Protein AF-A0A2S5JEI2-F1 (afdb_monomer_lite)

Sequence (91 aa):
MGMILRGDKQHDIAAWFGENQARIVEVEKGAFGNVTPAPEHELPPRGAPGPKGRRLRGYVRKAIQALDANDPAAARQALVDGLAAYDRNEA

Organism: NCBI:txid196587

pLDDT: mean 88.58, std 8.64, range [43.0, 97.56]

Foldseek 3Di:
DQCVVVVADLVQVCLVVVHDSVVVVCVVVQVVHDDDHDDPVPDDDGGHDDPLNVLLVVLCVQLVVCVVVVNNVSSVVSNVVSVVVNVVPPD

Structure (mmCIF, N/CA/C/O backbone):
data_AF-A0A2S5JEI2-F1
#
_entry.id   AF-A0A2S5JEI2-F1
#
loop_
_atom_site.group_PDB
_atom_site.id
_atom_site.type_symbol
_atom_site.label_atom_id
_atom_site.label_alt_id
_atom_site.label_comp_id
_atom_site.label_asym_id
_atom_site.label_entity_id
_atom_site.label_seq_id
_atom_site.pdbx_PDB_ins_code
_atom_site.Cartn_x
_atom_site.Cartn_y
_atom_site.Cartn_z
_atom_site.occupancy
_atom_site.B_iso_or_equiv
_atom_site.auth_seq_id
_atom_site.auth_comp_id
_atom_site.auth_asym_id
_atom_site.auth_atom_id
_atom_site.pdbx_PDB_model_num
ATOM 1 N N . MET A 1 1 ? -15.687 0.456 6.493 1.00 84.62 1 MET A N 1
ATOM 2 C CA . MET A 1 1 ? -15.855 0.004 7.896 1.00 84.62 1 MET A CA 1
ATOM 3 C C . MET A 1 1 ? -14.864 -1.066 8.362 1.00 84.62 1 MET A C 1
ATOM 5 O O . MET A 1 1 ? -14.671 -1.168 9.562 1.00 84.62 1 MET A O 1
ATOM 9 N N . GLY A 1 2 ? -14.204 -1.841 7.489 1.00 91.38 2 GLY A N 1
ATOM 10 C CA . GLY A 1 2 ? -13.375 -2.975 7.942 1.00 91.38 2 GLY A CA 1
ATOM 11 C C . GLY A 1 2 ? -12.253 -2.617 8.933 1.00 91.38 2 GLY A C 1
ATOM 12 O O . GLY A 1 2 ? -12.097 -3.305 9.933 1.00 91.38 2 GLY A O 1
ATOM 13 N N . MET A 1 3 ? -11.547 -1.493 8.744 1.00 93.31 3 MET A N 1
ATOM 14 C CA . MET A 1 3 ? -10.526 -1.040 9.709 1.00 93.31 3 MET A CA 1
ATOM 15 C C . MET A 1 3 ? -11.115 -0.629 11.071 1.00 93.31 3 MET A C 1
ATOM 17 O O . MET A 1 3 ? -10.501 -0.888 12.101 1.00 93.31 3 MET A O 1
ATOM 21 N N . ILE A 1 4 ? -12.320 -0.041 11.081 1.00 92.19 4 ILE A N 1
ATOM 22 C CA . ILE A 1 4 ? -13.053 0.311 12.312 1.00 92.19 4 ILE A CA 1
ATOM 23 C C . ILE A 1 4 ? -13.433 -0.972 13.060 1.00 92.19 4 ILE A C 1
ATOM 25 O O . ILE A 1 4 ? -13.129 -1.110 14.239 1.00 92.19 4 ILE A O 1
ATOM 29 N N . LEU A 1 5 ? -14.016 -1.952 12.359 1.00 91.69 5 LEU A N 1
ATOM 30 C CA . LEU A 1 5 ? -14.404 -3.243 12.944 1.00 91.69 5 LEU A CA 1
ATOM 31 C C . LEU A 1 5 ? -13.206 -4.050 13.460 1.00 91.69 5 LEU A C 1
ATOM 33 O O . LEU A 1 5 ? -13.324 -4.766 14.449 1.00 91.69 5 LEU A O 1
ATOM 37 N N . ARG A 1 6 ? -12.038 -3.906 12.823 1.00 93.06 6 ARG A N 1
ATOM 38 C CA . ARG A 1 6 ? -10.775 -4.505 13.274 1.00 93.06 6 ARG A CA 1
ATOM 39 C C . ARG A 1 6 ? -10.203 -3.827 14.538 1.00 93.06 6 ARG A C 1
ATOM 41 O O . ARG A 1 6 ? -9.252 -4.349 15.135 1.00 93.06 6 ARG A O 1
ATOM 48 N N . GLY A 1 7 ? -10.769 -2.692 14.959 1.00 91.88 7 GLY A N 1
ATOM 49 C CA . GLY A 1 7 ? -10.356 -1.927 16.138 1.00 91.88 7 GLY A CA 1
ATOM 50 C C . GLY A 1 7 ? -9.147 -1.021 15.896 1.00 91.88 7 GLY A C 1
ATOM 51 O O . GLY A 1 7 ? -8.391 -0.747 16.827 1.00 91.88 7 GLY A O 1
ATOM 52 N N . ASP A 1 8 ? -8.905 -0.602 14.652 1.00 91.81 8 ASP A N 1
ATOM 53 C CA . ASP A 1 8 ? -7.798 0.304 14.346 1.00 91.81 8 ASP A CA 1
ATOM 54 C C . ASP A 1 8 ? -8.084 1.722 14.865 1.00 91.81 8 ASP A C 1
ATOM 56 O O . ASP A 1 8 ? -9.228 2.180 14.905 1.00 91.81 8 ASP A O 1
ATOM 60 N N . LYS A 1 9 ? -7.030 2.455 15.240 1.00 93.25 9 LYS A N 1
ATOM 61 C CA . LYS A 1 9 ? -7.177 3.817 15.763 1.00 93.25 9 LYS A CA 1
ATOM 62 C C . LYS A 1 9 ? -7.648 4.761 14.657 1.00 93.25 9 LYS A C 1
ATOM 64 O O . LYS A 1 9 ? -7.113 4.743 13.550 1.00 93.25 9 LYS A O 1
ATOM 69 N N . GLN A 1 10 ? -8.578 5.663 14.971 1.00 93.44 10 GLN A N 1
ATOM 70 C CA . GLN A 1 10 ? -9.140 6.612 13.997 1.00 93.44 10 GLN A CA 1
ATOM 71 C C . GLN A 1 10 ? -8.064 7.450 13.284 1.00 93.44 10 GLN A C 1
ATOM 73 O O . GLN A 1 10 ? -8.191 7.701 12.088 1.00 93.44 10 GLN A O 1
ATOM 78 N N . HIS A 1 11 ? -6.979 7.830 13.972 1.00 90.81 11 HIS A N 1
ATOM 79 C CA . HIS A 1 11 ? -5.855 8.545 13.351 1.00 90.81 11 HIS A CA 1
ATOM 80 C C . HIS A 1 11 ? -5.075 7.707 12.335 1.00 90.81 11 HIS A C 1
ATOM 82 O O . HIS A 1 11 ? -4.661 8.238 11.308 1.00 90.81 11 HIS A O 1
ATOM 88 N N . ASP A 1 12 ? -4.912 6.408 12.582 1.00 89.94 12 ASP A N 1
ATOM 89 C CA . ASP A 1 12 ? -4.246 5.495 11.654 1.00 89.94 12 ASP A CA 1
ATOM 90 C C . ASP A 1 12 ? -5.107 5.285 10.405 1.00 89.94 12 ASP A C 1
ATOM 92 O O . ASP A 1 12 ? -4.609 5.357 9.281 1.00 89.94 12 ASP A O 1
ATOM 96 N N . ILE A 1 13 ? -6.419 5.095 10.602 1.00 92.31 13 ILE A N 1
ATOM 97 C CA . ILE A 1 13 ? -7.403 4.988 9.517 1.00 92.31 13 ILE A CA 1
ATOM 98 C C . ILE A 1 13 ? -7.371 6.264 8.670 1.00 92.31 13 ILE A C 1
ATOM 100 O O . ILE A 1 13 ? -7.163 6.196 7.461 1.00 92.31 13 ILE A O 1
ATOM 104 N N . ALA A 1 14 ? -7.510 7.430 9.305 1.00 91.88 14 ALA A N 1
ATOM 105 C CA . ALA A 1 14 ? -7.470 8.731 8.645 1.00 91.88 14 ALA A CA 1
ATOM 106 C C . ALA A 1 14 ? -6.183 8.915 7.823 1.00 91.88 14 ALA A C 1
ATOM 108 O O . ALA A 1 14 ? -6.235 9.321 6.659 1.00 91.88 14 ALA A O 1
ATOM 109 N N . ALA A 1 15 ? -5.032 8.521 8.378 1.00 89.38 15 ALA A N 1
ATOM 110 C CA . ALA A 1 15 ? -3.752 8.604 7.690 1.00 89.38 15 ALA A CA 1
ATOM 111 C C . ALA A 1 15 ? -3.718 7.769 6.399 1.00 89.38 15 ALA A C 1
ATOM 113 O O . ALA A 1 15 ? -3.195 8.252 5.394 1.00 89.38 15 ALA A O 1
ATOM 114 N N . TRP A 1 16 ? -4.291 6.561 6.374 1.00 86.62 16 TRP A N 1
ATOM 115 C CA . TRP A 1 16 ? -4.368 5.735 5.157 1.00 86.62 16 TRP A CA 1
ATOM 116 C C . TRP A 1 16 ? -5.134 6.396 4.013 1.00 86.62 16 TRP A C 1
ATOM 118 O O . TRP A 1 16 ? -4.691 6.296 2.867 1.00 86.62 16 TRP A O 1
ATOM 128 N N . PHE A 1 17 ? -6.218 7.103 4.324 1.00 87.81 17 PHE A N 1
ATOM 129 C CA . PHE A 1 17 ? -7.066 7.755 3.323 1.00 87.81 17 PHE A CA 1
ATOM 130 C C . PHE A 1 17 ? -6.683 9.215 3.041 1.00 87.81 17 PHE A C 1
ATOM 132 O O . PHE A 1 17 ? -7.170 9.783 2.074 1.00 87.81 17 PHE A O 1
ATOM 139 N N . GLY A 1 18 ? -5.771 9.809 3.823 1.00 86.19 18 GLY A N 1
ATOM 140 C CA . GLY A 1 18 ? -5.436 11.234 3.700 1.00 86.19 18 GLY A CA 1
ATOM 141 C C . GLY A 1 18 ? -6.567 12.151 4.173 1.00 86.19 18 GLY A C 1
ATOM 142 O O . GLY A 1 18 ? -6.684 13.275 3.700 1.00 86.19 18 GLY A O 1
ATOM 143 N N . GLU A 1 19 ? -7.397 11.654 5.088 1.00 91.94 19 GLU A N 1
ATOM 144 C CA . GLU A 1 19 ? -8.612 12.309 5.571 1.00 91.94 19 GLU A CA 1
ATOM 145 C C . GLU A 1 19 ? -8.443 12.849 6.996 1.00 91.94 19 GLU A C 1
ATOM 147 O O . GLU A 1 19 ? -7.469 12.555 7.692 1.00 91.94 19 GLU A O 1
ATOM 152 N N . ASN A 1 20 ? -9.417 13.635 7.459 1.00 92.12 20 ASN A N 1
ATOM 153 C CA . ASN A 1 20 ? -9.486 14.085 8.851 1.00 92.12 20 ASN A CA 1
ATOM 154 C C . ASN A 1 20 ? -10.093 12.989 9.755 1.00 92.12 20 ASN A C 1
ATOM 156 O O . ASN A 1 20 ? -11.036 12.305 9.363 1.00 92.12 20 ASN A O 1
ATOM 160 N N . GLN A 1 21 ? -9.619 12.861 11.000 1.00 90.75 21 GLN A N 1
ATOM 161 C CA . GLN A 1 21 ? -10.197 11.957 12.009 1.00 90.75 21 GLN A CA 1
ATOM 162 C C . GLN A 1 21 ? -11.699 12.191 12.223 1.00 90.75 21 GLN A C 1
ATOM 164 O O . GLN A 1 21 ? -12.446 11.229 12.391 1.00 90.75 21 GLN A O 1
ATOM 169 N N . ALA A 1 22 ? -12.160 13.444 12.138 1.00 92.88 22 ALA A N 1
ATOM 170 C CA . ALA A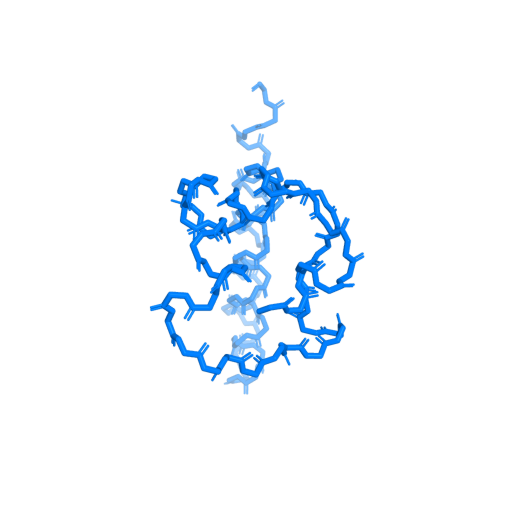 1 22 ? -13.581 13.778 12.215 1.00 92.88 22 ALA A CA 1
ATOM 171 C C . ALA A 1 22 ? -14.405 13.068 11.126 1.00 92.88 22 ALA A C 1
ATOM 173 O O . ALA A 1 22 ? -15.507 12.596 11.398 1.00 92.88 22 ALA A O 1
ATOM 174 N N . ARG A 1 23 ? -13.841 12.898 9.920 1.00 93.50 23 ARG A N 1
ATOM 175 C CA . ARG A 1 23 ? -14.494 12.162 8.831 1.00 93.50 23 ARG A CA 1
ATOM 176 C C . ARG A 1 23 ? -14.671 10.684 9.178 1.00 93.50 23 ARG A C 1
ATOM 178 O O . ARG A 1 23 ? -15.695 10.098 8.849 1.00 93.50 23 ARG A O 1
ATOM 185 N N . ILE A 1 24 ? -13.706 10.085 9.879 1.00 92.81 24 ILE A N 1
ATOM 186 C CA . ILE A 1 24 ? -13.800 8.687 10.323 1.00 92.81 24 ILE A CA 1
ATOM 187 C C . ILE A 1 24 ? -14.929 8.519 11.348 1.00 92.81 24 ILE A C 1
ATOM 189 O O . ILE A 1 24 ? -15.699 7.568 11.242 1.00 92.81 24 ILE A O 1
ATOM 193 N N . VAL A 1 25 ? -15.083 9.472 12.275 1.00 92.44 25 VAL A N 1
ATOM 194 C CA . VAL A 1 25 ? -16.184 9.488 13.257 1.00 92.44 25 VAL A CA 1
ATOM 195 C C . VAL A 1 25 ? -17.551 9.590 12.572 1.00 92.44 25 VAL A C 1
ATOM 197 O O . VAL A 1 25 ? -18.501 8.932 12.986 1.00 92.44 25 VAL A O 1
ATOM 200 N N . GLU A 1 26 ? -17.683 10.400 11.522 1.00 92.31 26 GLU A N 1
ATOM 201 C CA . GLU A 1 26 ? -18.935 10.503 10.758 1.00 92.31 26 GLU A CA 1
ATOM 202 C C . GLU A 1 26 ? -19.295 9.189 10.055 1.00 92.31 26 GLU A C 1
ATOM 204 O O . GLU A 1 26 ? -20.452 8.767 10.086 1.00 92.31 26 GLU A O 1
ATOM 209 N N . VAL A 1 27 ? -18.303 8.516 9.461 1.00 90.06 27 VAL A N 1
ATOM 210 C CA . VAL A 1 27 ? -18.484 7.191 8.846 1.00 90.06 27 VAL A CA 1
ATOM 211 C C . VAL A 1 27 ? -18.892 6.156 9.893 1.00 90.06 27 VAL A C 1
ATOM 213 O O . VAL A 1 27 ? -19.797 5.366 9.643 1.00 90.06 27 VAL A O 1
ATOM 216 N N . GLU A 1 28 ? -18.272 6.178 11.073 1.00 88.94 28 GLU A N 1
ATOM 217 C CA . GLU A 1 28 ? -18.618 5.300 12.198 1.00 88.94 28 GLU A CA 1
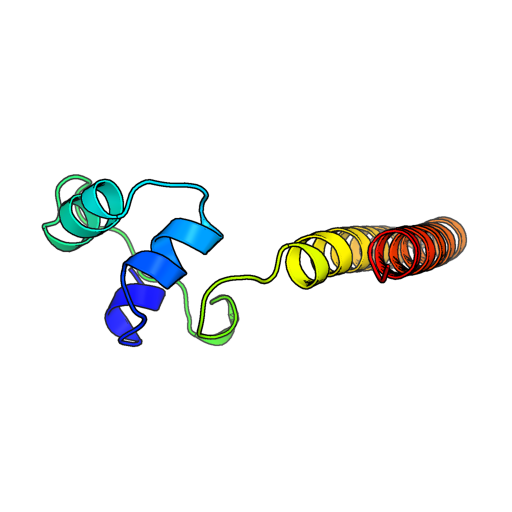ATOM 218 C C . GLU A 1 28 ? -20.058 5.522 12.688 1.00 88.94 28 GLU A C 1
ATOM 220 O O . GLU A 1 28 ? -20.762 4.564 12.996 1.00 88.94 28 GLU A O 1
ATOM 225 N N . LYS A 1 29 ? -20.531 6.774 12.680 1.00 90.94 29 LYS A N 1
ATOM 226 C CA . LYS A 1 29 ? -21.911 7.151 13.027 1.00 90.94 29 LYS A CA 1
ATOM 227 C C . LYS A 1 29 ? -22.934 6.882 11.917 1.00 90.94 29 LYS A C 1
ATOM 229 O O . LYS A 1 29 ? -24.113 7.170 12.106 1.00 90.94 29 LYS A O 1
ATOM 234 N N . GLY A 1 30 ? -22.507 6.361 10.766 1.00 89.44 30 GLY A N 1
ATOM 235 C CA . GLY A 1 30 ? -23.400 6.032 9.655 1.00 89.44 30 GLY A CA 1
ATOM 236 C C . GLY A 1 30 ? -23.848 7.234 8.819 1.00 89.44 30 GLY A C 1
ATOM 237 O O . GLY A 1 30 ? -24.849 7.135 8.113 1.00 89.44 30 GLY A O 1
ATOM 238 N N . ALA A 1 31 ? -23.112 8.353 8.838 1.00 90.44 31 ALA A N 1
ATOM 239 C CA . ALA A 1 31 ? -23.458 9.556 8.066 1.00 90.44 31 ALA A CA 1
ATOM 240 C C . ALA A 1 31 ? -23.537 9.320 6.542 1.00 90.44 31 ALA A C 1
ATOM 242 O O . ALA A 1 31 ? -24.168 10.092 5.826 1.00 90.44 31 ALA A O 1
ATOM 243 N N . PHE A 1 32 ? -22.916 8.244 6.050 1.00 86.12 32 PHE A N 1
ATOM 244 C CA . PHE A 1 32 ? -22.868 7.870 4.633 1.00 86.12 32 PHE A CA 1
ATOM 245 C C . PHE A 1 32 ? -23.717 6.626 4.307 1.00 86.12 32 PHE A C 1
ATOM 247 O O . PHE A 1 32 ? -23.534 6.008 3.260 1.00 86.12 32 PHE A O 1
ATOM 254 N N . GLY A 1 33 ? -24.642 6.247 5.195 1.00 87.56 33 GLY A N 1
ATOM 255 C CA . GLY A 1 33 ? -25.484 5.061 5.038 1.00 87.56 33 GLY A CA 1
ATOM 256 C C . GLY A 1 33 ? -24.749 3.743 5.305 1.00 87.56 33 GLY A C 1
ATOM 257 O O . GLY A 1 33 ? -23.701 3.707 5.952 1.00 87.56 33 GLY A O 1
ATOM 258 N N . ASN A 1 34 ? -25.320 2.638 4.819 1.00 83.44 34 ASN A N 1
ATOM 259 C CA . ASN A 1 34 ? -24.765 1.301 5.022 1.00 83.44 34 ASN A CA 1
ATOM 260 C C . ASN A 1 34 ? -23.582 1.056 4.080 1.00 83.44 34 ASN A C 1
ATOM 262 O O . ASN A 1 34 ? -23.763 0.820 2.887 1.00 83.44 34 ASN A O 1
ATOM 266 N N . VAL A 1 35 ? -22.369 1.077 4.632 1.00 85.69 35 VAL A N 1
ATOM 267 C CA . VAL A 1 35 ? -21.136 0.780 3.895 1.00 85.69 35 VAL A CA 1
ATOM 268 C C . VAL A 1 35 ? -20.668 -0.632 4.231 1.00 85.69 35 VAL A C 1
ATOM 270 O O . VAL A 1 35 ? -20.310 -0.914 5.376 1.00 85.69 35 VAL A O 1
ATOM 273 N N . THR A 1 36 ? -20.603 -1.513 3.231 1.00 89.19 36 THR A N 1
ATOM 274 C CA . THR A 1 36 ? -20.085 -2.873 3.421 1.00 89.19 36 THR A CA 1
ATOM 275 C C . THR A 1 36 ? -18.609 -2.829 3.845 1.00 89.19 36 THR A C 1
ATOM 277 O O . THR A 1 36 ? -17.789 -2.177 3.188 1.00 89.19 36 THR A O 1
ATOM 280 N N . PRO A 1 37 ? -18.222 -3.478 4.955 1.00 90.44 37 PRO A N 1
ATOM 281 C CA . PRO A 1 37 ? -16.823 -3.580 5.350 1.00 90.44 37 PRO A CA 1
ATOM 282 C C . PRO A 1 37 ? -16.015 -4.407 4.339 1.00 90.44 37 PRO A C 1
ATOM 284 O O . PRO A 1 37 ? -16.442 -5.490 3.956 1.00 90.44 37 PRO A O 1
ATOM 287 N N . ALA A 1 38 ? -14.829 -3.925 3.954 1.00 90.06 38 ALA A N 1
ATOM 288 C CA . ALA A 1 38 ? -13.872 -4.730 3.197 1.00 90.06 38 ALA A CA 1
ATOM 289 C C . ALA A 1 38 ? -13.384 -5.934 4.035 1.00 90.06 38 ALA A C 1
ATOM 291 O O . ALA A 1 38 ? -13.232 -5.783 5.25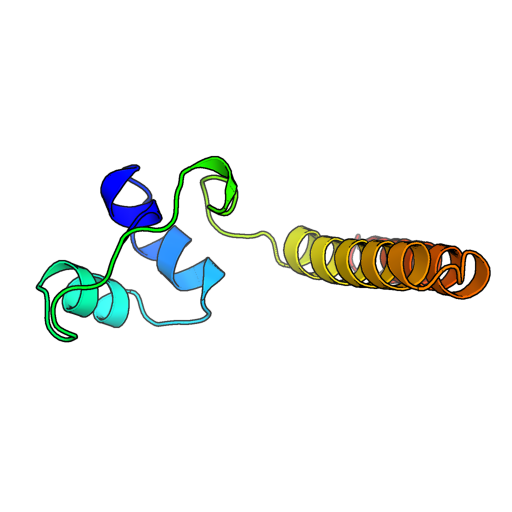7 1.00 90.06 38 ALA A O 1
ATOM 292 N N . PRO A 1 39 ? -13.133 -7.099 3.409 1.00 89.31 39 PRO A N 1
ATOM 293 C CA . PRO A 1 39 ? -12.627 -8.285 4.094 1.00 89.31 39 PRO A CA 1
ATOM 294 C C . PRO A 1 39 ? -11.197 -8.074 4.608 1.00 89.31 39 PRO A C 1
ATOM 296 O O . PRO A 1 39 ? -10.450 -7.243 4.093 1.00 89.31 39 PRO A O 1
ATOM 299 N N . GLU A 1 40 ? -10.791 -8.849 5.620 1.00 83.50 40 GLU A N 1
ATOM 300 C CA . GLU A 1 40 ? -9.529 -8.629 6.346 1.00 83.50 40 GLU A CA 1
ATOM 301 C C . GLU A 1 40 ? -8.285 -8.640 5.444 1.00 83.50 40 GLU A C 1
ATOM 303 O O . GLU A 1 40 ? -7.383 -7.826 5.641 1.00 83.50 40 GLU A O 1
ATOM 308 N N . HIS A 1 41 ? -8.264 -9.492 4.416 1.00 83.25 41 HIS A N 1
ATOM 309 C CA . HIS A 1 41 ? -7.147 -9.608 3.473 1.00 83.25 41 HIS A CA 1
ATOM 310 C C . HIS A 1 41 ? -7.009 -8.410 2.516 1.00 83.25 41 HIS A C 1
ATOM 312 O O . HIS A 1 41 ? -5.964 -8.245 1.890 1.00 83.25 41 HIS A O 1
ATOM 318 N N . GLU A 1 42 ? -8.032 -7.560 2.407 1.00 84.69 42 GLU A N 1
ATOM 319 C CA . GLU A 1 42 ? -7.987 -6.320 1.623 1.00 84.69 42 GLU A CA 1
ATOM 320 C C . GLU A 1 42 ? -7.640 -5.097 2.481 1.00 84.69 42 GLU A C 1
ATOM 322 O O . GLU A 1 42 ? -7.322 -4.024 1.953 1.00 84.69 42 GLU A O 1
ATOM 327 N N . LEU A 1 43 ? -7.680 -5.233 3.811 1.00 85.88 43 LEU A N 1
ATOM 328 C CA . LEU A 1 43 ? -7.356 -4.135 4.710 1.00 85.88 43 LEU A CA 1
ATOM 329 C C . LEU A 1 43 ? -5.856 -3.824 4.659 1.00 85.88 43 LEU A C 1
ATOM 331 O O . LEU A 1 43 ? -5.022 -4.730 4.587 1.00 85.88 43 LEU A O 1
ATOM 335 N N . PRO A 1 44 ? -5.467 -2.542 4.755 1.00 86.50 44 PRO A N 1
ATOM 336 C CA . PRO A 1 44 ? -4.064 -2.210 4.940 1.00 86.50 44 PRO A CA 1
ATOM 337 C C . PRO A 1 44 ? -3.536 -2.789 6.269 1.00 86.50 44 PRO A C 1
ATOM 339 O O . PRO A 1 44 ? -4.329 -3.148 7.147 1.00 86.50 44 PRO A O 1
ATOM 342 N N . PRO A 1 45 ? -2.208 -2.861 6.462 1.00 86.44 45 PRO A N 1
ATOM 343 C CA . PRO A 1 45 ? -1.624 -3.198 7.758 1.00 86.44 45 PRO A CA 1
ATOM 344 C C . PRO A 1 45 ? -2.131 -2.281 8.881 1.00 86.44 45 PRO A C 1
ATOM 346 O O . PRO A 1 45 ? -2.522 -1.139 8.630 1.00 86.44 45 PRO A O 1
ATOM 349 N N . ARG A 1 46 ? -2.118 -2.781 10.123 1.00 86.06 46 ARG A N 1
ATOM 350 C CA . ARG A 1 46 ? -2.445 -1.970 11.306 1.00 86.06 46 ARG A CA 1
ATOM 351 C C . ARG A 1 46 ? -1.420 -0.842 11.489 1.00 86.06 46 ARG A C 1
ATOM 353 O O . ARG A 1 46 ? -0.238 -1.030 11.204 1.00 86.06 46 ARG A O 1
ATOM 360 N N . GLY A 1 47 ? -1.879 0.289 12.024 1.00 86.06 47 GLY A N 1
ATOM 361 C CA . GLY A 1 47 ? -1.066 1.490 12.230 1.00 86.06 47 GLY A CA 1
ATOM 362 C C . GLY A 1 47 ? -1.057 2.433 11.024 1.00 86.06 47 GLY A C 1
ATOM 363 O O . GLY A 1 47 ? -1.436 2.057 9.911 1.00 86.06 47 GLY A O 1
ATOM 364 N N . ALA A 1 48 ? -0.642 3.681 11.247 1.00 82.69 48 ALA A N 1
ATOM 365 C CA . ALA A 1 48 ? -0.523 4.673 10.190 1.00 82.69 48 ALA A CA 1
ATOM 366 C C . ALA A 1 48 ? 0.512 4.241 9.132 1.00 82.69 48 ALA A C 1
ATOM 368 O O . ALA A 1 48 ? 1.586 3.731 9.465 1.00 82.69 48 ALA A O 1
ATOM 369 N N . PRO A 1 49 ? 0.247 4.488 7.840 1.00 81.94 49 PRO A N 1
ATOM 370 C CA . PRO A 1 49 ? 1.223 4.227 6.797 1.00 81.94 49 PRO A CA 1
ATOM 371 C C . PRO A 1 49 ? 2.416 5.171 6.941 1.00 81.94 49 PRO A C 1
ATOM 373 O O . PRO A 1 49 ? 2.278 6.389 6.807 1.00 81.94 49 PRO A O 1
ATOM 376 N N . GLY A 1 50 ? 3.614 4.612 7.090 1.00 80.19 50 GLY A N 1
ATOM 377 C CA . GLY A 1 50 ? 4.835 5.393 6.928 1.00 80.19 50 GLY A CA 1
ATOM 378 C C . GLY A 1 50 ? 4.919 5.979 5.504 1.00 80.19 50 GLY A C 1
ATOM 379 O O . GLY A 1 50 ? 4.653 5.258 4.533 1.00 80.19 50 GLY A O 1
ATOM 380 N N . PRO A 1 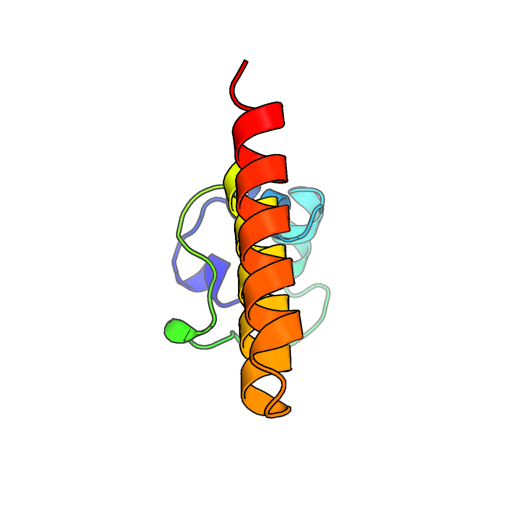51 ? 5.320 7.254 5.322 1.00 75.12 51 PRO A N 1
ATOM 381 C CA . PRO A 1 51 ? 5.410 7.887 4.000 1.00 75.12 51 PRO A CA 1
ATOM 382 C C . PRO A 1 51 ? 6.374 7.165 3.046 1.00 75.12 51 PRO A C 1
ATOM 384 O O . PRO A 1 51 ? 6.215 7.255 1.828 1.00 75.12 51 PRO A O 1
ATOM 387 N N . LYS A 1 52 ? 7.352 6.422 3.581 1.00 74.62 52 LYS A N 1
ATOM 388 C CA . LYS A 1 52 ? 8.259 5.556 2.809 1.00 74.62 52 LYS A CA 1
ATOM 389 C C . LYS A 1 52 ? 7.554 4.277 2.338 1.00 74.62 52 LYS A C 1
ATOM 391 O O . LYS A 1 52 ? 7.532 3.989 1.145 1.00 74.62 52 LYS A O 1
ATOM 396 N N . GLY A 1 53 ? 6.883 3.572 3.253 1.00 77.56 53 GLY A N 1
ATOM 397 C CA . GLY A 1 53 ? 6.133 2.348 2.947 1.00 77.56 53 GLY A CA 1
ATOM 398 C C . GLY A 1 53 ? 4.989 2.574 1.955 1.00 77.56 53 GLY A C 1
ATOM 399 O O . GLY A 1 53 ? 4.779 1.756 1.062 1.00 77.56 53 GLY A O 1
ATOM 400 N N . ARG A 1 54 ? 4.297 3.721 2.033 1.00 79.50 54 ARG A N 1
ATOM 401 C CA . ARG A 1 54 ? 3.246 4.079 1.065 1.00 79.50 54 ARG A CA 1
ATOM 402 C C . ARG A 1 54 ? 3.807 4.255 -0.349 1.00 79.50 54 ARG A C 1
ATOM 404 O O . ARG A 1 54 ? 3.217 3.749 -1.301 1.00 79.50 54 ARG A O 1
ATOM 411 N N . ARG A 1 55 ? 4.950 4.940 -0.479 1.00 84.44 55 ARG A N 1
ATOM 412 C CA . ARG A 1 55 ? 5.639 5.135 -1.764 1.00 84.44 55 ARG A CA 1
ATOM 4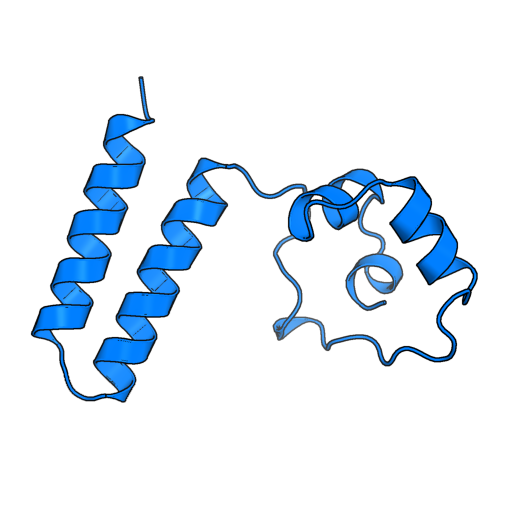13 C C . ARG A 1 55 ? 6.089 3.800 -2.348 1.00 84.44 55 ARG A C 1
ATOM 415 O O . ARG A 1 55 ? 5.719 3.493 -3.477 1.00 84.44 55 ARG A O 1
ATOM 422 N N . LEU A 1 56 ? 6.786 2.981 -1.557 1.00 86.44 56 LEU A N 1
ATOM 423 C CA . LEU A 1 56 ? 7.250 1.659 -1.982 1.00 86.44 56 LEU A CA 1
ATOM 424 C C . LEU A 1 56 ? 6.088 0.763 -2.440 1.00 86.44 56 LEU A C 1
ATOM 426 O O . LEU A 1 56 ? 6.151 0.178 -3.518 1.00 86.44 56 LEU A O 1
ATOM 430 N N . ARG A 1 57 ? 4.982 0.727 -1.682 1.00 85.25 57 ARG A N 1
ATOM 431 C CA . ARG A 1 57 ? 3.775 -0.033 -2.054 1.00 85.25 57 ARG A CA 1
ATOM 432 C C . ARG A 1 57 ? 3.216 0.391 -3.417 1.00 85.25 57 ARG A C 1
ATOM 434 O O . ARG A 1 57 ? 2.738 -0.458 -4.165 1.00 85.25 57 ARG A O 1
ATOM 441 N N . GLY A 1 58 ? 3.291 1.680 -3.758 1.00 89.38 58 GLY A N 1
ATOM 442 C CA . GLY A 1 58 ? 2.888 2.191 -5.070 1.00 89.38 58 GLY A CA 1
ATOM 443 C C . GLY A 1 58 ? 3.731 1.626 -6.218 1.00 89.38 58 GLY A C 1
ATOM 444 O O . GLY A 1 58 ? 3.174 1.187 -7.223 1.00 89.38 58 GLY A O 1
ATOM 445 N N . TYR A 1 59 ? 5.055 1.578 -6.053 1.00 93.94 59 TYR A N 1
ATOM 446 C CA . TYR A 1 59 ? 5.965 0.991 -7.045 1.00 93.94 59 TYR A CA 1
ATOM 447 C C . TYR A 1 59 ? 5.773 -0.520 -7.191 1.00 93.94 59 TYR A C 1
ATOM 449 O O . TYR A 1 59 ? 5.696 -1.018 -8.311 1.00 93.94 59 TYR A O 1
ATOM 457 N N . VAL A 1 60 ? 5.588 -1.239 -6.080 1.00 94.44 60 VAL A N 1
ATOM 458 C CA . VAL A 1 60 ? 5.289 -2.681 -6.105 1.00 94.44 60 VAL A CA 1
ATOM 459 C C . VAL A 1 60 ? 3.980 -2.959 -6.848 1.00 94.44 60 VAL A C 1
ATOM 461 O O . VAL A 1 60 ? 3.927 -3.863 -7.676 1.00 94.44 60 VAL A O 1
ATOM 464 N N . ARG A 1 61 ? 2.930 -2.155 -6.628 1.00 94.94 61 ARG A N 1
ATOM 465 C CA . ARG A 1 61 ? 1.657 -2.309 -7.352 1.00 94.94 61 ARG A CA 1
ATOM 466 C C . ARG A 1 61 ? 1.823 -2.107 -8.861 1.00 94.94 61 ARG A C 1
ATOM 468 O O . ARG A 1 61 ? 1.258 -2.881 -9.626 1.00 94.94 61 ARG A O 1
ATOM 475 N N . LYS A 1 62 ? 2.604 -1.106 -9.285 1.00 95.38 62 LYS A N 1
ATOM 476 C CA . LYS A 1 62 ? 2.930 -0.897 -10.708 1.00 95.38 62 LYS A CA 1
ATOM 477 C C . LYS A 1 62 ? 3.694 -2.084 -11.294 1.00 95.38 62 LYS A C 1
ATOM 479 O O . LYS A 1 62 ? 3.400 -2.494 -12.409 1.00 95.38 62 LYS A O 1
ATOM 484 N N . ALA A 1 63 ? 4.636 -2.648 -10.538 1.00 96.88 63 ALA A N 1
ATOM 485 C CA . ALA A 1 63 ? 5.391 -3.814 -10.978 1.00 96.88 63 ALA A CA 1
ATOM 486 C C . ALA A 1 63 ? 4.491 -5.041 -11.181 1.00 96.88 63 ALA A C 1
ATOM 488 O O . ALA A 1 63 ? 4.602 -5.702 -12.206 1.00 96.88 63 ALA A O 1
ATOM 489 N N . ILE A 1 64 ? 3.558 -5.299 -10.257 1.00 96.44 64 ILE A N 1
ATOM 490 C CA . ILE A 1 64 ? 2.573 -6.385 -10.391 1.00 96.44 64 ILE A CA 1
ATOM 491 C C . ILE A 1 64 ? 1.713 -6.183 -11.644 1.00 96.44 64 ILE A C 1
ATOM 493 O O . ILE A 1 64 ? 1.602 -7.095 -12.450 1.00 96.44 64 ILE A O 1
ATOM 497 N N . GLN A 1 65 ? 1.192 -4.973 -11.869 1.00 96.12 65 GLN A N 1
ATOM 498 C CA . GLN A 1 65 ? 0.394 -4.674 -13.066 1.00 96.12 65 GLN A CA 1
ATOM 499 C C . GLN A 1 65 ? 1.170 -4.891 -14.372 1.00 96.12 65 GLN A C 1
ATOM 501 O O . GLN A 1 65 ? 0.601 -5.358 -15.354 1.00 96.12 65 GLN A O 1
ATOM 506 N N . ALA A 1 66 ? 2.464 -4.563 -14.392 1.00 97.06 66 ALA A N 1
ATOM 507 C CA . ALA A 1 66 ? 3.318 -4.816 -15.547 1.00 97.06 66 ALA A CA 1
ATOM 508 C C . ALA A 1 66 ? 3.573 -6.320 -15.760 1.00 97.06 66 ALA A C 1
ATOM 510 O O . ALA A 1 66 ? 3.558 -6.780 -16.899 1.00 97.06 66 ALA A O 1
ATOM 511 N N . LEU A 1 67 ? 3.732 -7.102 -14.685 1.00 96.88 67 LEU A N 1
ATOM 512 C CA . LEU A 1 67 ? 3.819 -8.565 -14.774 1.00 96.88 67 LEU A CA 1
ATOM 513 C C . LEU A 1 67 ? 2.517 -9.184 -15.296 1.00 96.88 67 LEU A C 1
ATOM 515 O O . LEU A 1 67 ? 2.576 -10.035 -16.179 1.00 96.88 67 LEU A O 1
ATOM 519 N N . ASP A 1 68 ? 1.359 -8.720 -14.821 1.00 97.56 68 ASP A N 1
ATOM 520 C CA . ASP A 1 68 ? 0.044 -9.168 -15.305 1.00 97.56 68 ASP A CA 1
ATOM 521 C C . ASP A 1 68 ? -0.159 -8.836 -16.796 1.00 97.56 68 ASP A C 1
ATOM 523 O O . ASP A 1 68 ? -0.831 -9.569 -17.521 1.00 97.56 68 ASP A O 1
ATOM 527 N N . ALA A 1 69 ? 0.465 -7.755 -17.276 1.00 97.06 69 ALA A N 1
ATOM 528 C CA . ALA A 1 69 ? 0.503 -7.364 -18.685 1.00 97.06 69 ALA A CA 1
ATOM 529 C C . ALA A 1 69 ? 1.607 -8.070 -19.502 1.00 97.06 69 ALA A C 1
ATOM 531 O O . ALA A 1 69 ? 1.788 -7.759 -20.679 1.00 97.06 69 ALA A O 1
ATOM 532 N N . ASN A 1 70 ? 2.337 -9.017 -18.901 1.00 97.00 70 ASN A N 1
ATOM 533 C CA . ASN A 1 70 ? 3.462 -9.739 -19.497 1.00 97.00 70 ASN A CA 1
ATOM 534 C C . ASN A 1 70 ? 4.615 -8.826 -19.976 1.00 97.00 70 ASN A C 1
ATOM 536 O O . ASN A 1 70 ? 5.309 -9.141 -20.943 1.00 97.00 70 ASN A O 1
ATOM 540 N N . ASP A 1 71 ? 4.835 -7.706 -19.278 1.00 97.44 71 ASP A N 1
ATOM 541 C CA . ASP A 1 71 ? 5.948 -6.771 -19.481 1.00 97.44 71 ASP A CA 1
ATOM 542 C C . ASP A 1 71 ? 6.932 -6.818 -18.289 1.00 97.44 71 ASP A C 1
ATOM 544 O O . ASP A 1 71 ? 6.910 -5.970 -17.383 1.00 97.44 71 ASP A O 1
ATOM 548 N N . PRO A 1 72 ? 7.833 -7.819 -18.249 1.00 95.81 72 PRO A N 1
ATOM 549 C CA . PRO A 1 72 ? 8.797 -7.960 -17.160 1.00 95.81 72 PRO A CA 1
ATOM 550 C C . PRO A 1 72 ? 9.839 -6.830 -17.132 1.00 95.81 72 PRO A C 1
ATOM 552 O O . PRO A 1 72 ? 10.427 -6.568 -16.079 1.00 95.81 72 PRO A O 1
ATOM 555 N N . ALA A 1 73 ? 10.074 -6.144 -18.257 1.00 97.25 73 ALA A N 1
ATOM 556 C CA . ALA A 1 73 ? 11.009 -5.026 -18.321 1.00 97.25 73 ALA A CA 1
ATOM 557 C C . ALA A 1 73 ? 10.446 -3.808 -17.574 1.00 97.25 73 ALA A C 1
ATOM 559 O O . ALA A 1 73 ? 11.129 -3.254 -16.706 1.00 97.25 73 ALA A O 1
ATOM 560 N N . ALA A 1 74 ? 9.184 -3.450 -17.830 1.00 95.62 74 ALA A N 1
ATOM 561 C CA . ALA A 1 74 ? 8.499 -2.392 -17.093 1.00 95.62 74 ALA A CA 1
ATOM 562 C C . ALA A 1 74 ? 8.338 -2.740 -15.607 1.00 95.62 74 ALA A C 1
ATOM 564 O O . ALA A 1 74 ? 8.530 -1.875 -14.747 1.00 95.62 74 ALA A O 1
ATOM 565 N N . ALA A 1 75 ? 8.065 -4.009 -15.281 1.00 96.88 75 ALA A N 1
ATOM 566 C CA . ALA A 1 75 ? 7.987 -4.458 -13.894 1.00 96.88 75 ALA A CA 1
ATOM 567 C C . ALA A 1 75 ? 9.312 -4.252 -13.149 1.00 96.88 75 ALA A C 1
ATOM 569 O O . ALA A 1 75 ? 9.340 -3.681 -12.054 1.00 96.88 75 ALA A O 1
ATOM 570 N N . ARG A 1 76 ? 10.427 -4.666 -13.764 1.00 97.00 76 ARG A N 1
ATOM 571 C CA . ARG A 1 76 ? 11.767 -4.469 -13.204 1.00 97.00 76 ARG A CA 1
ATOM 572 C C . ARG A 1 76 ? 12.085 -2.987 -13.033 1.00 97.00 76 ARG A C 1
ATOM 574 O O . ARG A 1 76 ? 12.604 -2.608 -11.985 1.00 97.00 76 ARG A O 1
ATOM 581 N N . GLN A 1 77 ? 11.767 -2.157 -14.026 1.00 96.94 77 GLN A N 1
ATOM 582 C CA . GLN A 1 77 ? 12.019 -0.719 -13.945 1.00 96.94 77 GLN A CA 1
ATOM 583 C C . GLN A 1 77 ? 11.246 -0.080 -12.785 1.00 96.94 77 GLN A C 1
ATOM 585 O O . GLN A 1 77 ? 11.834 0.648 -11.990 1.00 96.94 77 GLN A O 1
ATOM 590 N N . ALA A 1 78 ? 9.967 -0.429 -12.614 1.00 96.00 78 ALA A N 1
ATOM 591 C CA . ALA A 1 78 ? 9.153 0.073 -11.509 1.00 96.00 78 ALA A CA 1
ATOM 592 C C . ALA A 1 78 ? 9.742 -0.280 -10.131 1.00 96.00 78 ALA A C 1
ATOM 594 O O . ALA A 1 78 ? 9.692 0.542 -9.215 1.00 96.00 78 ALA A O 1
ATOM 595 N N . LEU A 1 79 ? 10.327 -1.473 -9.974 1.00 95.12 79 LEU A N 1
ATOM 596 C CA . LEU A 1 79 ? 11.002 -1.866 -8.734 1.00 95.12 79 LEU A CA 1
ATOM 597 C C . LEU A 1 79 ? 12.297 -1.077 -8.501 1.00 95.12 79 LEU A C 1
ATOM 599 O O . LEU A 1 79 ? 12.519 -0.608 -7.386 1.00 95.12 79 LEU A O 1
ATOM 603 N N . VAL A 1 80 ? 13.122 -0.895 -9.536 1.00 95.88 80 VAL A N 1
ATOM 604 C CA . VAL A 1 80 ? 14.367 -0.107 -9.451 1.00 95.88 80 VAL A CA 1
ATOM 605 C C . VAL A 1 80 ? 14.068 1.344 -9.070 1.00 95.88 80 VAL A C 1
ATOM 607 O O . VAL A 1 80 ? 14.690 1.878 -8.152 1.00 95.88 80 VAL A O 1
ATOM 610 N N . ASP A 1 81 ? 13.069 1.957 -9.704 1.00 92.75 81 ASP A N 1
ATOM 611 C CA . ASP A 1 81 ? 12.628 3.315 -9.376 1.00 92.75 81 ASP A CA 1
ATOM 612 C C . ASP A 1 81 ? 12.104 3.404 -7.936 1.00 92.75 81 ASP A C 1
ATOM 614 O O . ASP A 1 81 ? 12.337 4.394 -7.236 1.00 92.75 81 ASP A O 1
ATOM 618 N N . GLY A 1 82 ? 11.420 2.352 -7.475 1.00 91.19 82 GLY A N 1
ATOM 619 C CA . GLY A 1 82 ? 10.931 2.238 -6.107 1.00 91.19 82 GLY A CA 1
ATOM 620 C C . GLY A 1 82 ? 12.045 2.186 -5.068 1.00 91.19 82 GLY A C 1
ATOM 621 O O . GLY A 1 82 ? 11.949 2.892 -4.062 1.00 91.19 82 GLY A O 1
ATOM 622 N N . LEU A 1 83 ? 13.109 1.420 -5.328 1.00 88.94 83 LEU A N 1
ATOM 623 C CA . LEU A 1 83 ? 14.306 1.379 -4.481 1.00 88.94 83 LEU A CA 1
ATOM 624 C C . LEU A 1 83 ? 15.003 2.744 -4.454 1.00 88.94 83 LEU A C 1
ATOM 626 O O . LEU A 1 83 ? 15.168 3.327 -3.388 1.00 88.94 83 LEU A O 1
ATOM 630 N N . ALA A 1 84 ? 15.264 3.344 -5.618 1.00 88.12 84 ALA A N 1
ATOM 631 C CA . ALA A 1 84 ? 15.881 4.669 -5.695 1.00 88.12 84 ALA A CA 1
ATOM 632 C C . ALA A 1 84 ? 15.036 5.767 -5.015 1.00 88.12 84 ALA A C 1
ATOM 634 O O . ALA A 1 84 ? 15.557 6.763 -4.506 1.00 88.12 84 ALA A O 1
ATOM 635 N N . ALA A 1 85 ? 13.707 5.639 -5.019 1.00 84.38 85 ALA A N 1
ATOM 636 C CA . ALA A 1 85 ? 12.821 6.534 -4.282 1.00 84.38 85 ALA A CA 1
ATOM 637 C C . ALA A 1 85 ? 12.863 6.292 -2.766 1.00 84.38 85 ALA A C 1
ATOM 639 O O . ALA A 1 85 ? 12.727 7.255 -2.010 1.00 84.38 85 ALA A O 1
ATOM 640 N N . TYR A 1 86 ? 13.035 5.049 -2.319 1.00 79.31 86 TYR A N 1
ATOM 641 C CA . TYR A 1 86 ? 13.196 4.715 -0.907 1.00 79.31 86 TYR A CA 1
ATOM 642 C C . TYR A 1 86 ? 14.514 5.285 -0.358 1.00 79.31 86 TYR A C 1
ATOM 644 O O . TYR A 1 86 ? 14.474 6.071 0.590 1.00 79.31 86 TYR A O 1
ATOM 652 N N . ASP A 1 87 ? 15.631 5.003 -1.033 1.00 79.12 87 ASP A N 1
ATOM 653 C CA . ASP A 1 87 ? 16.990 5.366 -0.603 1.00 79.12 87 ASP A CA 1
ATOM 654 C C . ASP A 1 87 ? 17.205 6.888 -0.564 1.00 79.12 87 ASP A C 1
ATOM 656 O O . ASP A 1 87 ? 17.741 7.435 0.397 1.00 79.12 87 ASP A O 1
ATOM 660 N N . ARG A 1 88 ? 16.690 7.633 -1.558 1.00 77.00 88 ARG A N 1
ATOM 661 C CA . ARG A 1 88 ? 16.753 9.115 -1.568 1.00 77.00 88 ARG A CA 1
ATOM 662 C C . ARG A 1 88 ? 16.070 9.780 -0.375 1.00 77.00 88 ARG A C 1
ATOM 664 O O . ARG A 1 88 ? 16.282 10.962 -0.138 1.00 77.00 88 ARG A O 1
ATOM 671 N N . ASN A 1 89 ? 15.194 9.062 0.318 1.00 62.84 89 ASN A N 1
ATOM 672 C CA . ASN A 1 89 ? 14.486 9.555 1.493 1.00 62.84 89 ASN A CA 1
ATOM 673 C C . ASN A 1 89 ? 14.974 8.845 2.768 1.00 62.84 89 ASN A C 1
ATOM 675 O O . ASN A 1 89 ? 14.245 8.829 3.761 1.00 62.84 89 ASN A O 1
ATOM 679 N N . GLU A 1 90 ? 16.142 8.192 2.735 1.00 54.75 90 GLU A N 1
ATOM 680 C CA . GLU A 1 90 ? 16.767 7.527 3.885 1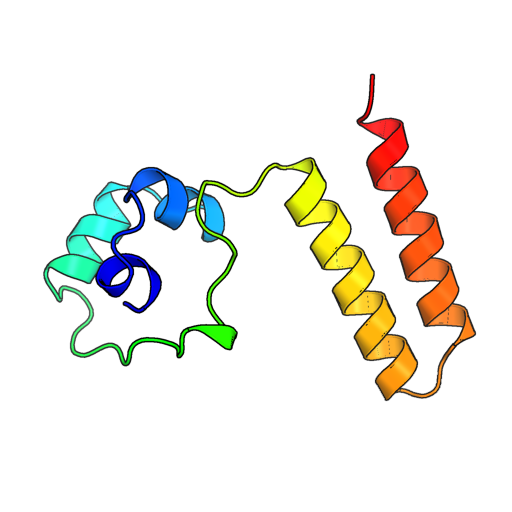.00 54.75 90 GLU A CA 1
ATOM 681 C C . GLU A 1 90 ? 17.596 8.478 4.765 1.00 54.75 90 GLU A C 1
ATOM 683 O O . GLU A 1 90 ? 17.708 8.210 5.960 1.00 54.75 90 GLU A O 1
ATOM 688 N N . ALA A 1 91 ? 18.076 9.596 4.204 1.00 43.00 91 ALA A N 1
ATOM 689 C CA . ALA A 1 91 ? 18.832 10.641 4.904 1.00 43.00 91 ALA A CA 1
ATOM 690 C C . ALA A 1 91 ? 17.954 11.613 5.709 1.00 43.00 91 ALA A C 1
ATOM 692 O O . ALA A 1 91 ? 16.835 11.940 5.241 1.00 43.00 91 ALA A O 1
#

Radius of gyration: 16.45 Å; chains: 1; bounding box: 44×24×36 Å

Secondary structure (DSSP, 8-state):
-HHHHTT--HHHHHHHHT--HHHHHHHHTTTT--PPPPPGGGSPPSSPPPHHHHHHHHHHHHHHHHHHTT-HHHHHHHHHHHHHHHHTT--